Protein AF-A0A225UUL0-F1 (afdb_monomer_lite)

Structure (mmCIF, N/CA/C/O backbone):
data_AF-A0A225UUL0-F1
#
_entry.id   AF-A0A225UUL0-F1
#
loop_
_atom_site.group_PDB
_atom_site.id
_atom_site.type_symbol
_atom_site.label_atom_id
_atom_site.label_alt_id
_atom_site.label_comp_id
_atom_site.label_asym_id
_atom_site.label_entity_id
_atom_site.label_seq_id
_atom_site.pdbx_PDB_ins_code
_atom_site.Cartn_x
_atom_site.Cartn_y
_atom_site.Cartn_z
_atom_site.occupancy
_atom_site.B_iso_or_equiv
_atom_site.auth_seq_id
_atom_site.auth_comp_id
_atom_site.auth_asym_id
_atom_site.auth_atom_id
_atom_site.pdbx_PDB_model_num
ATOM 1 N N . MET A 1 1 ? 19.068 43.838 13.545 1.00 42.62 1 MET A N 1
ATOM 2 C CA . MET A 1 1 ? 17.840 43.595 12.755 1.00 42.62 1 MET A CA 1
ATOM 3 C C . MET A 1 1 ? 18.007 42.243 12.092 1.00 42.62 1 MET A C 1
ATOM 5 O O . MET A 1 1 ? 19.010 42.091 11.420 1.00 42.62 1 MET A O 1
ATOM 9 N N . VAL A 1 2 ? 17.174 41.220 12.231 1.00 49.94 2 VAL A N 1
ATOM 10 C CA . VAL A 1 2 ? 15.847 40.975 12.832 1.00 49.94 2 VAL A CA 1
ATOM 11 C C . VAL A 1 2 ? 15.803 39.438 12.971 1.00 49.94 2 VAL A C 1
ATOM 13 O O . VAL A 1 2 ? 16.274 38.755 12.071 1.00 49.94 2 VAL A O 1
ATOM 16 N N . MET A 1 3 ? 15.639 38.912 14.183 1.00 44.25 3 MET A N 1
ATOM 17 C CA . MET A 1 3 ? 14.404 38.323 14.733 1.00 44.25 3 MET A CA 1
ATOM 18 C C . MET A 1 3 ? 13.984 36.971 14.128 1.00 44.25 3 MET A C 1
ATOM 20 O O . MET A 1 3 ? 14.036 36.756 12.925 1.00 44.25 3 MET A O 1
ATOM 24 N N . ALA A 1 4 ? 13.612 36.086 15.052 1.00 52.09 4 ALA A N 1
ATOM 25 C CA . ALA A 1 4 ? 13.310 34.668 14.942 1.00 52.09 4 ALA A CA 1
ATOM 26 C C . ALA A 1 4 ? 12.119 34.304 14.039 1.00 52.09 4 ALA A C 1
ATOM 28 O O . ALA A 1 4 ? 11.244 35.128 13.783 1.00 52.09 4 ALA A O 1
ATOM 29 N N . ALA A 1 5 ? 12.061 33.018 13.689 1.00 57.00 5 ALA A N 1
ATOM 30 C CA . ALA A 1 5 ? 10.817 32.257 13.664 1.00 57.00 5 ALA A CA 1
ATOM 31 C C . ALA A 1 5 ? 11.125 30.826 14.142 1.00 57.00 5 ALA A C 1
ATOM 33 O O . ALA A 1 5 ? 11.680 30.015 13.400 1.00 57.00 5 ALA A O 1
ATOM 34 N N . ASP A 1 6 ? 10.830 30.579 15.415 1.00 51.03 6 ASP A N 1
ATOM 35 C CA . ASP A 1 6 ? 10.475 29.263 15.934 1.00 51.03 6 ASP A CA 1
ATOM 36 C C . ASP A 1 6 ? 9.064 28.930 15.427 1.00 51.03 6 ASP A C 1
ATOM 38 O O . ASP A 1 6 ? 8.209 29.810 15.454 1.00 51.03 6 ASP A O 1
ATOM 42 N N . ASP A 1 7 ? 8.814 27.694 14.988 1.00 60.47 7 ASP A N 1
ATOM 43 C CA . ASP A 1 7 ? 7.473 27.103 15.059 1.00 60.47 7 ASP A CA 1
ATOM 44 C C . ASP A 1 7 ? 7.564 25.571 15.130 1.00 60.47 7 ASP A C 1
ATOM 46 O O . ASP A 1 7 ? 8.133 24.875 14.282 1.00 60.47 7 ASP A O 1
ATOM 50 N N . ASP A 1 8 ? 7.014 25.091 16.234 1.00 60.22 8 ASP A N 1
ATOM 51 C CA . ASP A 1 8 ? 7.017 23.752 16.786 1.00 60.22 8 ASP A CA 1
ATOM 52 C C . ASP A 1 8 ? 6.137 22.771 16.002 1.00 60.22 8 ASP A C 1
ATOM 54 O O . ASP A 1 8 ? 5.000 23.100 15.685 1.00 60.22 8 ASP A O 1
ATOM 58 N N . ASN A 1 9 ? 6.594 21.525 15.800 1.00 60.12 9 ASN A N 1
ATOM 59 C CA . ASN A 1 9 ? 5.781 20.319 16.052 1.00 60.12 9 ASN A CA 1
ATOM 60 C C . ASN A 1 9 ? 6.609 19.037 15.855 1.00 60.12 9 ASN A C 1
ATOM 62 O O . ASN A 1 9 ? 6.538 18.371 14.823 1.00 60.12 9 ASN A O 1
ATOM 66 N N . ASN A 1 10 ? 7.381 18.649 16.867 1.00 55.69 10 ASN A N 1
ATOM 67 C CA . ASN A 1 10 ? 7.704 17.235 17.021 1.00 55.69 10 ASN A CA 1
ATOM 68 C C . ASN A 1 10 ? 7.714 16.852 18.497 1.00 55.69 10 ASN A C 1
ATOM 70 O O . ASN A 1 10 ? 8.721 16.411 19.051 1.00 55.69 10 ASN A O 1
ATOM 74 N N . THR A 1 11 ? 6.557 17.019 19.137 1.00 60.25 11 THR A N 1
ATOM 75 C CA . THR A 1 11 ? 6.247 16.394 20.423 1.00 60.25 11 THR A CA 1
ATOM 76 C C . THR A 1 11 ? 6.075 14.887 20.208 1.00 60.25 11 THR A C 1
ATOM 78 O O . THR A 1 11 ? 4.974 14.346 20.293 1.00 60.25 11 THR A O 1
ATOM 81 N N . TYR A 1 12 ? 7.168 14.172 19.929 1.00 47.47 12 TYR A N 1
ATOM 82 C CA . TYR A 1 12 ? 7.201 12.751 20.252 1.00 47.47 12 TYR A CA 1
ATOM 83 C C . TYR A 1 12 ? 7.380 12.641 21.757 1.00 47.47 12 TYR A C 1
ATOM 85 O O . TYR A 1 12 ? 8.448 12.893 22.311 1.00 47.47 12 TYR A O 1
ATOM 93 N N . ASN A 1 13 ? 6.272 12.286 22.398 1.00 61.47 13 ASN A N 1
ATOM 94 C CA . ASN A 1 13 ? 6.216 11.733 23.737 1.00 61.47 13 ASN A CA 1
ATOM 95 C C . ASN A 1 13 ? 7.345 10.712 23.948 1.00 61.47 13 ASN A C 1
ATOM 97 O O . ASN A 1 13 ? 7.241 9.571 23.501 1.00 61.47 13 ASN A O 1
ATOM 101 N N . VAL A 1 14 ? 8.384 11.102 24.684 1.00 53.28 14 VAL A N 1
ATOM 102 C CA . VAL A 1 14 ? 9.247 10.162 25.405 1.00 53.28 14 VAL A CA 1
ATOM 103 C C . VAL A 1 14 ? 9.014 10.416 26.882 1.00 53.28 14 VAL A C 1
ATOM 105 O O . VAL A 1 14 ? 9.760 11.105 27.574 1.00 53.28 14 VAL A O 1
ATOM 108 N N . GLY A 1 15 ? 7.883 9.898 27.345 1.00 48.47 15 GLY A N 1
ATOM 109 C CA . G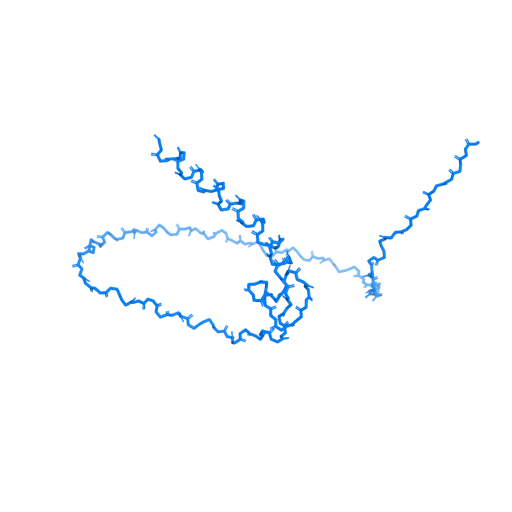LY A 1 15 ? 7.668 9.700 28.758 1.00 48.47 15 GLY A CA 1
ATOM 110 C C . GLY A 1 15 ? 8.539 8.543 29.236 1.00 48.47 15 GLY A C 1
ATOM 111 O O . GLY A 1 15 ? 8.269 7.397 28.897 1.00 48.47 15 GLY A O 1
ATOM 112 N N . ASN A 1 16 ? 9.469 8.896 30.122 1.00 52.72 16 ASN A N 1
ATOM 113 C CA . ASN A 1 16 ? 9.597 8.291 31.448 1.00 52.72 16 ASN A CA 1
ATOM 114 C C . ASN A 1 16 ? 10.550 7.095 31.605 1.00 52.72 16 ASN A C 1
ATOM 116 O O . ASN A 1 16 ? 10.100 5.961 31.636 1.00 52.72 16 ASN A O 1
ATOM 120 N N . GLU A 1 17 ? 11.827 7.377 31.882 1.00 54.31 17 GLU A N 1
ATOM 121 C CA . GLU A 1 17 ? 12.694 6.489 32.673 1.00 54.31 17 GLU A CA 1
ATOM 122 C C . GLU A 1 17 ? 13.548 7.361 33.612 1.00 54.31 17 GLU A C 1
ATOM 124 O O . GLU A 1 17 ? 14.653 7.803 33.295 1.00 54.31 17 GLU A O 1
ATOM 129 N N . LYS A 1 18 ? 12.979 7.685 34.780 1.00 54.31 18 LYS A N 1
ATOM 130 C CA . LYS A 1 18 ? 13.803 7.852 35.979 1.00 54.31 18 LYS A CA 1
ATOM 131 C C . LYS A 1 18 ? 14.347 6.463 36.279 1.00 54.31 18 LYS A C 1
ATOM 133 O O . LYS A 1 18 ? 13.540 5.551 36.353 1.00 54.31 18 LYS A O 1
ATOM 138 N N . ASP A 1 19 ? 15.665 6.330 36.342 1.00 47.66 19 ASP A N 1
ATOM 139 C CA . ASP A 1 19 ? 16.403 5.729 37.456 1.00 47.66 19 ASP A CA 1
ATOM 140 C C . ASP A 1 19 ? 17.901 5.890 37.154 1.00 47.66 19 ASP A C 1
ATOM 142 O O . ASP A 1 19 ? 18.428 5.477 36.122 1.00 47.66 19 ASP A O 1
ATOM 146 N N . ARG A 1 20 ? 18.555 6.653 38.025 1.00 54.62 20 ARG A N 1
ATOM 147 C CA . ARG A 1 20 ? 19.993 6.921 38.063 1.00 54.62 20 ARG A CA 1
ATOM 148 C C . ARG A 1 20 ? 20.576 5.965 39.106 1.00 54.62 20 ARG A C 1
ATOM 150 O O . ARG A 1 20 ? 19.856 5.637 40.041 1.00 54.62 20 ARG A O 1
ATOM 157 N N . GLU A 1 21 ? 21.876 5.690 38.986 1.00 52.66 21 GLU A N 1
ATOM 158 C CA . GLU A 1 21 ? 22.672 4.711 39.761 1.00 52.66 21 GLU A CA 1
ATOM 159 C C . GLU A 1 21 ? 22.637 3.340 39.066 1.00 52.66 21 GLU A C 1
ATOM 161 O O . GLU A 1 21 ? 21.598 2.908 38.595 1.00 52.66 21 GLU A O 1
ATOM 166 N N . ASP A 1 22 ? 23.736 2.650 38.778 1.00 45.62 22 ASP A N 1
ATOM 167 C CA . ASP A 1 22 ? 25.123 2.715 39.225 1.00 45.62 22 ASP A CA 1
ATOM 168 C C . ASP A 1 22 ? 25.971 1.892 38.228 1.00 45.62 22 ASP A C 1
ATOM 170 O O . ASP A 1 22 ? 25.463 1.105 37.427 1.00 45.62 22 ASP A O 1
ATOM 174 N N . GLY A 1 23 ? 27.274 2.170 38.163 1.00 56.22 23 GLY A N 1
ATOM 175 C CA . GLY A 1 23 ? 28.165 1.607 37.150 1.00 56.22 23 GLY A CA 1
ATOM 176 C C . GLY A 1 23 ? 28.462 0.123 37.360 1.00 56.22 23 GLY A C 1
ATOM 177 O O . GLY A 1 23 ? 29.383 -0.214 38.095 1.00 56.22 23 GLY A O 1
ATOM 178 N N . GLU A 1 24 ? 27.769 -0.737 36.617 1.00 53.56 24 GLU A N 1
ATOM 179 C CA . GLU A 1 24 ? 28.116 -2.151 36.444 1.00 53.56 24 GLU A CA 1
ATOM 180 C C . GLU A 1 24 ? 29.000 -2.318 35.185 1.00 53.56 24 GLU A C 1
ATOM 182 O O . GLU A 1 24 ? 28.584 -1.942 34.077 1.00 53.56 24 GLU A O 1
ATOM 187 N N . PRO A 1 25 ? 30.230 -2.865 35.277 1.00 58.47 25 PRO A N 1
ATOM 188 C CA . PRO A 1 25 ? 31.055 -3.106 34.102 1.00 58.47 25 PRO A CA 1
ATOM 189 C C . PRO A 1 25 ? 30.400 -4.178 33.225 1.00 58.47 25 PRO A C 1
ATOM 191 O O . PRO A 1 25 ? 30.408 -5.370 33.530 1.00 58.47 25 PRO A O 1
ATOM 194 N N . ARG A 1 26 ? 29.840 -3.740 32.093 1.00 60.09 26 ARG A N 1
ATOM 195 C CA . ARG A 1 26 ? 29.225 -4.597 31.076 1.00 60.09 26 ARG A CA 1
ATOM 196 C C . ARG A 1 26 ? 30.196 -5.701 30.648 1.00 60.09 26 ARG A C 1
ATOM 198 O O . ARG A 1 26 ? 31.142 -5.451 29.900 1.00 60.09 26 ARG A O 1
ATOM 205 N N . ALA A 1 27 ? 29.931 -6.930 31.087 1.00 66.81 27 ALA A N 1
ATOM 206 C CA . ALA A 1 27 ? 30.663 -8.108 30.643 1.00 66.81 27 ALA A CA 1
ATOM 207 C C . ALA A 1 27 ? 30.611 -8.224 29.102 1.00 66.81 27 ALA A C 1
ATOM 209 O O . ALA A 1 27 ? 29.565 -7.954 28.494 1.00 66.81 27 ALA A O 1
ATOM 210 N N . PRO A 1 28 ? 31.717 -8.604 28.433 1.00 68.25 28 PRO A N 1
ATOM 211 C CA . PRO A 1 28 ? 31.728 -8.728 26.982 1.00 68.25 28 PRO A CA 1
ATOM 212 C C . PRO A 1 28 ? 30.762 -9.836 26.523 1.00 68.25 28 PRO A C 1
ATOM 214 O O . PRO A 1 28 ? 30.654 -10.876 27.177 1.00 68.25 28 PRO A O 1
ATOM 217 N N . PRO A 1 29 ? 30.061 -9.652 25.387 1.00 68.75 29 PRO A N 1
ATOM 218 C CA . PRO A 1 29 ? 29.137 -10.654 24.870 1.00 68.75 29 PRO A CA 1
ATOM 219 C C . PRO A 1 29 ? 29.880 -11.950 24.495 1.00 68.75 29 PRO A C 1
ATOM 221 O O . PRO A 1 29 ? 31.017 -11.887 24.012 1.00 68.75 29 PRO A O 1
ATOM 224 N N . PRO A 1 30 ? 29.250 -13.131 24.648 1.00 70.50 30 PRO A N 1
ATOM 225 C CA . PRO A 1 30 ? 29.882 -14.397 24.302 1.00 70.50 30 PRO A CA 1
ATOM 226 C C . PRO A 1 30 ? 30.220 -14.431 22.808 1.00 70.50 30 PRO A C 1
ATOM 228 O O . PRO A 1 30 ? 29.370 -14.198 21.942 1.00 70.50 30 PRO A O 1
ATOM 231 N N . THR A 1 31 ? 31.478 -14.739 22.492 1.00 70.00 31 THR A N 1
ATOM 232 C CA . THR A 1 31 ? 31.944 -14.845 21.110 1.00 70.00 31 THR A CA 1
ATOM 233 C C . THR A 1 31 ? 31.254 -16.028 20.425 1.00 70.00 31 THR A C 1
ATOM 235 O O . THR A 1 31 ? 31.380 -17.188 20.825 1.00 70.00 31 THR A O 1
ATOM 238 N N . LYS A 1 32 ? 30.482 -15.747 19.367 1.00 71.31 32 LYS A N 1
ATOM 239 C CA . LYS A 1 32 ? 29.866 -16.785 18.530 1.00 71.31 32 LYS A CA 1
ATOM 240 C C . LYS A 1 32 ? 30.980 -17.577 17.843 1.00 71.31 32 LYS A C 1
ATOM 242 O O . LYS A 1 32 ? 31.591 -17.101 16.888 1.00 71.31 32 LYS A O 1
ATOM 247 N N . LYS A 1 33 ? 31.249 -18.795 18.321 1.00 70.38 33 LYS A N 1
ATOM 248 C CA . LYS A 1 33 ? 32.186 -19.722 17.671 1.00 70.38 33 LYS A CA 1
ATOM 249 C C . LYS A 1 33 ? 31.693 -20.030 16.257 1.00 70.38 33 LYS A C 1
ATOM 251 O O . LYS A 1 33 ? 30.542 -20.417 16.049 1.00 70.38 33 LYS A O 1
ATOM 256 N N . ARG A 1 34 ? 32.586 -19.858 15.284 1.00 68.62 34 ARG A N 1
ATOM 257 C CA . ARG A 1 34 ? 32.337 -20.113 13.863 1.00 68.62 34 ARG A CA 1
ATOM 258 C C . ARG A 1 34 ? 32.045 -21.604 13.676 1.00 68.62 34 ARG A C 1
ATOM 260 O O . ARG A 1 34 ? 32.931 -22.437 13.843 1.00 68.62 34 ARG A O 1
ATOM 267 N N . ARG A 1 35 ? 30.800 -21.954 13.346 1.00 69.62 35 ARG A N 1
ATOM 268 C CA . ARG A 1 35 ? 30.455 -23.321 12.940 1.00 69.62 35 ARG A CA 1
ATOM 269 C C . ARG A 1 35 ? 31.084 -23.584 11.573 1.00 69.62 35 ARG A C 1
ATOM 271 O O . ARG A 1 35 ? 30.735 -22.921 10.600 1.00 69.62 35 ARG A O 1
ATOM 278 N N . VAL A 1 36 ? 32.024 -24.525 11.507 1.00 68.69 36 VAL A N 1
ATOM 279 C CA . VAL A 1 36 ? 32.585 -24.996 10.236 1.00 68.69 36 VAL A CA 1
ATOM 280 C C . VAL A 1 36 ? 31.474 -25.727 9.486 1.00 68.69 36 VAL A C 1
ATOM 282 O O . VAL A 1 36 ? 30.869 -26.660 10.015 1.00 68.69 36 VAL A O 1
ATOM 285 N N . ALA A 1 37 ? 31.168 -25.272 8.273 1.00 66.81 37 ALA A N 1
ATOM 286 C CA . ALA A 1 37 ? 30.187 -25.915 7.417 1.00 66.81 37 ALA A CA 1
ATOM 287 C C . ALA A 1 37 ? 30.695 -27.315 7.047 1.00 66.81 37 ALA A C 1
ATOM 289 O O . ALA A 1 37 ? 31.625 -27.459 6.253 1.00 66.81 37 ALA A O 1
ATOM 290 N N . ALA A 1 38 ? 30.088 -28.353 7.621 1.00 70.00 38 ALA A N 1
ATOM 291 C CA . ALA A 1 38 ? 30.278 -29.703 7.119 1.00 70.00 38 ALA A CA 1
ATOM 292 C C . ALA A 1 38 ? 29.811 -29.726 5.657 1.00 70.00 38 ALA A C 1
ATOM 294 O O . ALA A 1 38 ? 28.676 -29.347 5.351 1.00 70.00 38 ALA A O 1
ATOM 295 N N . ARG A 1 39 ? 30.706 -30.136 4.752 1.00 69.69 39 ARG A N 1
ATOM 296 C CA . ARG A 1 39 ? 30.409 -30.336 3.332 1.00 69.69 39 ARG A CA 1
ATOM 297 C C . ARG A 1 39 ? 29.311 -31.389 3.212 1.00 69.69 39 ARG A C 1
ATOM 299 O O . ARG A 1 39 ? 29.578 -32.585 3.253 1.00 69.69 39 ARG A O 1
ATOM 306 N N . ARG A 1 40 ? 28.066 -30.940 3.079 1.00 69.44 40 ARG A N 1
ATOM 307 C CA . ARG A 1 40 ? 26.943 -31.808 2.733 1.00 69.44 40 ARG A CA 1
ATOM 308 C C . ARG A 1 40 ? 27.129 -32.244 1.286 1.00 69.44 40 ARG A C 1
ATOM 310 O O . ARG A 1 40 ? 26.958 -31.442 0.369 1.00 69.44 40 ARG A O 1
ATOM 317 N N . THR A 1 41 ? 27.512 -33.498 1.086 1.00 67.69 41 THR A N 1
ATOM 318 C CA . THR A 1 41 ? 27.501 -34.130 -0.231 1.00 67.69 41 THR A CA 1
ATOM 319 C C . THR A 1 41 ? 26.050 -34.194 -0.705 1.00 67.69 41 THR A C 1
ATOM 321 O O . THR A 1 41 ? 25.176 -34.743 -0.036 1.00 67.69 41 THR A O 1
ATOM 324 N N . ARG A 1 42 ? 25.751 -33.553 -1.838 1.00 64.44 42 ARG A N 1
ATOM 325 C CA . ARG A 1 42 ? 24.431 -33.648 -2.465 1.00 64.44 42 ARG A CA 1
ATOM 326 C C . ARG A 1 42 ? 24.351 -35.014 -3.139 1.00 64.44 42 ARG A C 1
ATOM 328 O O . ARG A 1 42 ? 24.963 -35.210 -4.183 1.00 64.44 42 ARG A O 1
ATOM 335 N N . ALA A 1 43 ? 23.642 -35.961 -2.532 1.00 64.44 43 ALA A N 1
ATOM 336 C CA . ALA A 1 43 ? 23.298 -37.206 -3.204 1.00 64.44 43 ALA A CA 1
ATOM 337 C C . ALA A 1 43 ? 22.380 -36.881 -4.394 1.00 64.44 43 ALA A C 1
ATOM 339 O O . ALA A 1 43 ? 21.312 -36.294 -4.220 1.00 64.44 43 ALA A O 1
ATOM 340 N N . ALA A 1 44 ? 22.823 -37.217 -5.605 1.00 63.81 44 ALA A N 1
ATOM 341 C CA . ALA A 1 44 ? 22.057 -37.043 -6.831 1.00 63.81 44 ALA A CA 1
ATOM 342 C C . ALA A 1 44 ? 21.024 -38.169 -6.953 1.00 63.81 44 ALA A C 1
ATOM 344 O O . ALA A 1 44 ? 21.252 -39.169 -7.631 1.00 63.81 44 ALA A O 1
ATOM 345 N N . THR A 1 45 ? 19.881 -38.027 -6.284 1.00 63.44 45 THR A N 1
ATOM 346 C CA . THR A 1 45 ? 18.726 -38.873 -6.583 1.00 63.44 45 THR A CA 1
ATOM 347 C C . THR A 1 45 ? 17.990 -38.289 -7.786 1.00 63.44 45 THR A C 1
ATOM 349 O O . THR A 1 45 ? 17.381 -37.220 -7.740 1.00 63.44 45 THR A O 1
ATOM 352 N N . ARG A 1 46 ? 18.099 -38.992 -8.914 1.00 66.69 46 ARG A N 1
ATOM 353 C CA . ARG A 1 46 ? 17.378 -38.706 -10.154 1.00 66.69 46 ARG A CA 1
ATOM 354 C C . ARG A 1 46 ? 15.917 -39.110 -9.942 1.00 66.69 46 ARG A C 1
ATOM 356 O O . ARG A 1 46 ? 15.581 -40.282 -10.071 1.00 66.69 46 ARG A O 1
ATOM 363 N N . GLN A 1 47 ? 15.065 -38.168 -9.544 1.00 63.59 47 GLN A N 1
ATOM 364 C CA . GLN A 1 47 ? 13.638 -38.445 -9.376 1.00 63.59 47 GLN A CA 1
ATOM 365 C C . GLN A 1 47 ? 12.986 -38.599 -10.753 1.00 63.59 47 GLN A C 1
ATOM 367 O O . GLN A 1 47 ? 12.980 -37.674 -11.566 1.00 63.59 47 GLN A O 1
ATOM 372 N N . VAL A 1 48 ? 12.491 -39.805 -11.024 1.00 57.44 48 VAL A N 1
ATOM 373 C CA . VAL A 1 48 ? 11.675 -40.124 -12.195 1.00 57.44 48 VAL A CA 1
ATOM 374 C C . VAL A 1 48 ? 10.236 -39.648 -11.975 1.00 57.44 48 VAL A C 1
ATOM 376 O O . VAL A 1 48 ? 9.707 -39.678 -10.870 1.00 57.44 48 VAL A O 1
ATOM 379 N N . LYS A 1 49 ? 9.648 -39.157 -13.063 1.00 63.94 49 LYS A N 1
ATOM 380 C CA . LYS A 1 49 ? 8.301 -38.601 -13.231 1.00 63.94 49 LYS A CA 1
ATOM 381 C C . LYS A 1 49 ? 7.196 -39.521 -12.675 1.00 63.94 49 LYS A C 1
ATOM 383 O O . LYS A 1 49 ? 7.187 -40.703 -13.001 1.00 63.94 49 LYS A O 1
ATOM 388 N N . GLY A 1 50 ? 6.206 -38.965 -11.971 1.00 54.28 50 GLY A N 1
ATOM 389 C CA . GLY A 1 50 ? 4.968 -39.680 -11.641 1.00 54.28 50 GLY A CA 1
ATOM 390 C C . GLY A 1 50 ? 3.920 -38.789 -10.972 1.00 54.28 50 GLY A C 1
ATOM 391 O O . GLY A 1 50 ? 4.073 -38.466 -9.807 1.00 54.28 50 GLY A O 1
ATOM 392 N N . LEU A 1 51 ? 2.952 -38.353 -11.784 1.00 60.56 51 LEU A N 1
ATOM 393 C CA . LEU A 1 51 ? 1.541 -37.994 -11.542 1.00 60.56 51 LEU A CA 1
ATOM 394 C C . LEU A 1 51 ? 1.087 -37.530 -10.134 1.00 60.56 51 LEU A C 1
ATOM 396 O O .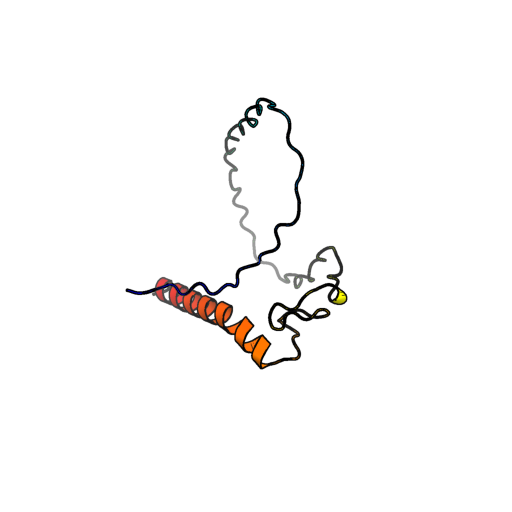 LEU A 1 51 ? 1.329 -38.182 -9.128 1.00 60.56 51 LEU A O 1
ATOM 400 N N . GLU A 1 52 ? 0.304 -36.443 -10.143 1.00 53.41 52 GLU A N 1
ATOM 401 C CA . GLU A 1 52 ? -0.483 -35.884 -9.031 1.00 53.41 52 GLU A CA 1
ATOM 402 C C . GLU A 1 52 ? 0.321 -35.279 -7.858 1.00 53.41 52 GLU A C 1
ATOM 404 O O . GLU A 1 52 ? 0.447 -35.852 -6.777 1.00 53.41 52 GLU A O 1
ATOM 409 N N . ALA A 1 53 ? 0.805 -34.042 -8.022 1.00 50.78 53 ALA A N 1
ATOM 410 C CA . ALA A 1 53 ? 1.091 -33.214 -6.852 1.00 50.78 53 ALA A CA 1
ATOM 411 C C . ALA A 1 53 ? -0.232 -33.003 -6.089 1.00 50.78 53 ALA A C 1
ATOM 413 O O . ALA A 1 53 ? -1.173 -32.477 -6.696 1.00 50.78 53 ALA A O 1
ATOM 414 N N . PRO A 1 54 ? -0.353 -33.360 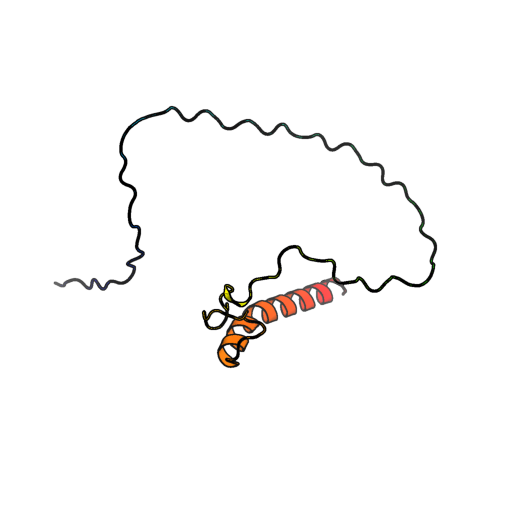-4.794 1.00 57.03 54 PRO A N 1
ATOM 415 C CA . PRO A 1 54 ? -1.479 -32.873 -4.018 1.00 57.03 54 PRO A CA 1
ATOM 416 C C . PRO A 1 54 ? -1.395 -31.349 -4.067 1.00 57.03 54 PRO A C 1
ATOM 418 O O . PRO A 1 54 ? -0.357 -30.772 -3.725 1.00 57.03 54 PRO A O 1
ATOM 421 N N . LYS A 1 55 ? -2.464 -30.699 -4.555 1.00 53.03 55 LYS A N 1
ATOM 422 C CA . LYS A 1 55 ? -2.657 -29.256 -4.385 1.00 53.03 55 LYS A CA 1
ATOM 423 C C . LYS A 1 55 ? -2.294 -28.974 -2.942 1.00 53.03 55 LYS A C 1
ATOM 425 O O . LYS A 1 55 ? -2.866 -29.588 -2.048 1.00 53.03 55 LYS A O 1
ATOM 430 N N . SER A 1 56 ? -1.279 -28.147 -2.740 1.00 51.88 56 SER A N 1
ATOM 431 C CA . SER A 1 56 ? -0.833 -27.755 -1.418 1.00 51.88 56 SER A CA 1
ATOM 432 C C . SER A 1 56 ? -2.038 -27.189 -0.676 1.00 51.88 56 SER A C 1
ATOM 434 O O . SER A 1 56 ? -2.425 -26.041 -0.903 1.00 51.88 56 SER A O 1
ATOM 436 N N . GLU A 1 57 ? -2.645 -28.022 0.163 1.00 57.88 57 GLU A N 1
ATOM 437 C CA . GLU A 1 57 ? -3.522 -27.615 1.246 1.00 57.88 57 GLU A CA 1
ATOM 438 C C . GLU A 1 57 ? -2.829 -26.429 1.929 1.00 57.88 57 GLU A C 1
ATOM 440 O O . GLU A 1 57 ? -1.617 -26.513 2.185 1.00 57.88 57 GLU A O 1
ATOM 445 N N . PRO A 1 58 ? -3.515 -25.295 2.154 1.00 56.50 58 PRO A N 1
ATOM 446 C CA . PRO A 1 58 ? -2.902 -24.128 2.762 1.00 56.50 58 PRO A CA 1
ATOM 447 C C . PRO A 1 58 ? -2.523 -24.509 4.191 1.00 56.50 58 PRO A C 1
ATOM 449 O O . PRO A 1 58 ? -3.339 -24.451 5.107 1.00 56.50 58 PRO A O 1
ATOM 452 N N . GLY A 1 59 ? -1.274 -24.950 4.345 1.00 47.84 59 GLY A N 1
ATOM 453 C CA . GLY A 1 59 ? -0.704 -25.418 5.593 1.00 47.84 59 GLY A CA 1
ATOM 454 C C . GLY A 1 59 ? -1.028 -24.431 6.699 1.00 47.84 59 GLY A C 1
ATOM 455 O O . GLY A 1 59 ? -0.699 -23.244 6.601 1.00 47.84 59 GLY A O 1
ATOM 456 N N . ALA A 1 60 ? -1.724 -24.952 7.706 1.00 54.34 60 ALA A N 1
ATOM 457 C CA . ALA A 1 60 ? -2.164 -24.265 8.899 1.00 54.34 60 ALA A CA 1
ATOM 458 C C . ALA A 1 60 ? -1.044 -23.374 9.451 1.00 54.34 60 ALA A C 1
ATOM 460 O O . ALA A 1 60 ? -0.082 -23.837 10.065 1.00 54.34 60 ALA A O 1
ATOM 461 N N . LYS A 1 61 ? -1.181 -22.066 9.220 1.00 53.25 61 LYS A N 1
ATOM 462 C CA . LYS A 1 61 ? -0.408 -21.057 9.934 1.00 53.25 61 LYS A CA 1
ATOM 463 C C . LYS A 1 61 ? -1.099 -20.919 11.278 1.00 53.25 61 LYS A C 1
ATOM 465 O O . LYS A 1 61 ? -2.198 -20.385 11.372 1.00 53.25 61 LYS A O 1
ATOM 470 N N . THR A 1 62 ? -0.471 -21.511 12.278 1.00 56.59 62 THR A N 1
ATOM 471 C CA . THR A 1 62 ? -0.750 -21.349 13.700 1.00 56.59 62 THR A CA 1
ATOM 472 C C . THR A 1 62 ? -1.094 -19.896 14.034 1.00 56.59 62 THR A C 1
ATOM 474 O O . THR A 1 62 ? -0.346 -19.001 13.650 1.00 56.59 62 THR A O 1
ATOM 477 N N . THR A 1 63 ? -2.175 -19.729 14.798 1.00 53.59 63 THR A N 1
ATOM 478 C CA . THR A 1 63 ? -2.881 -18.496 15.191 1.00 53.59 63 THR A CA 1
ATOM 479 C C . THR A 1 63 ? -3.887 -17.990 14.153 1.00 53.59 63 THR A C 1
ATOM 481 O O . THR A 1 63 ? -3.550 -17.446 13.102 1.00 53.59 63 THR A O 1
ATOM 484 N N . ALA A 1 64 ? -5.174 -18.171 14.473 1.00 63.06 64 ALA A N 1
ATOM 485 C CA . ALA A 1 64 ? -6.250 -17.392 13.883 1.00 63.06 64 ALA A CA 1
ATOM 486 C C . ALA A 1 64 ? -5.836 -15.922 13.985 1.00 63.06 64 ALA A C 1
ATOM 488 O O . ALA A 1 64 ? -5.694 -15.386 15.083 1.00 63.06 64 ALA A O 1
ATOM 489 N N . ARG A 1 65 ? -5.505 -15.304 12.850 1.00 64.94 65 ARG A N 1
ATOM 490 C CA . ARG A 1 65 ? -5.119 -13.897 12.835 1.00 64.94 65 ARG A CA 1
ATOM 491 C C . ARG A 1 65 ? -6.330 -13.130 13.341 1.00 64.94 65 ARG A C 1
ATOM 493 O O . ARG A 1 65 ? -7.356 -13.131 12.671 1.00 64.94 65 ARG A O 1
ATOM 500 N N . ASN A 1 66 ? -6.223 -12.555 14.535 1.00 74.25 66 ASN A N 1
ATOM 501 C CA . ASN A 1 66 ? -7.248 -11.692 15.108 1.00 74.25 66 ASN A CA 1
ATOM 502 C C . ASN A 1 66 ? -7.381 -10.457 14.204 1.00 74.25 66 ASN A C 1
ATOM 504 O O . ASN A 1 66 ? -6.709 -9.447 14.419 1.00 74.25 66 ASN A O 1
ATOM 508 N N . TYR A 1 67 ? -8.202 -10.554 13.155 1.00 74.19 67 TYR A N 1
ATOM 509 C CA . TYR A 1 67 ? -8.494 -9.443 12.248 1.00 74.19 67 TYR A CA 1
ATOM 510 C C . TYR A 1 67 ? -9.114 -8.270 13.018 1.00 74.19 67 TYR A C 1
ATOM 512 O O . TYR A 1 67 ? -8.779 -7.127 12.726 1.00 74.19 67 TYR A O 1
ATOM 520 N N . ASP A 1 68 ? -9.854 -8.557 14.094 1.00 75.12 68 ASP A N 1
ATOM 521 C CA . ASP A 1 68 ? -10.421 -7.571 15.026 1.00 75.12 68 ASP A CA 1
ATOM 522 C C . ASP A 1 68 ? -9.367 -6.690 15.714 1.00 75.12 68 ASP A C 1
ATOM 524 O O . ASP A 1 68 ? -9.611 -5.520 15.987 1.00 75.12 68 ASP A O 1
ATOM 528 N N . GLN A 1 69 ? -8.169 -7.226 15.967 1.00 81.25 69 GLN A N 1
ATOM 529 C CA . GLN A 1 69 ? -7.051 -6.491 16.582 1.00 81.25 69 GLN A CA 1
ATOM 530 C C . GLN A 1 69 ? -6.051 -5.977 15.541 1.00 81.25 69 GLN A C 1
ATOM 532 O O . GLN A 1 69 ? -5.057 -5.331 15.879 1.00 81.25 69 GLN A O 1
ATOM 537 N N . THR A 1 70 ? -6.282 -6.282 14.264 1.00 88.94 70 THR A N 1
ATOM 538 C CA . THR A 1 70 ? -5.377 -5.897 13.188 1.00 88.94 70 THR A CA 1
ATOM 539 C C . THR A 1 70 ? -5.732 -4.504 12.693 1.00 88.94 70 THR A C 1
ATOM 541 O O . THR A 1 70 ? -6.876 -4.241 12.328 1.00 88.94 70 THR A O 1
ATOM 544 N N . LYS A 1 71 ? -4.730 -3.621 12.665 1.00 92.56 71 LYS A N 1
ATOM 545 C CA . LYS A 1 71 ? -4.838 -2.281 12.085 1.00 92.56 71 LYS A CA 1
ATOM 546 C C . LYS A 1 71 ? -4.594 -2.335 10.578 1.00 92.56 71 LYS A C 1
ATOM 548 O O . LYS A 1 71 ? -3.664 -2.988 10.103 1.00 92.56 71 LYS A O 1
ATOM 553 N N . CYS A 1 72 ? -5.405 -1.607 9.835 1.00 93.62 72 CYS A N 1
ATOM 554 C CA . CYS A 1 72 ? -5.317 -1.449 8.402 1.00 93.62 72 CYS A CA 1
ATOM 555 C C . CYS A 1 72 ? -4.169 -0.507 8.039 1.00 93.62 72 CYS A C 1
ATOM 557 O O . CYS A 1 72 ? -4.149 0.646 8.449 1.00 93.62 72 CYS A O 1
ATOM 559 N N . TYR A 1 73 ? -3.241 -0.956 7.196 1.00 93.00 73 TYR A N 1
ATOM 560 C CA . TYR A 1 73 ? -2.120 -0.127 6.728 1.00 93.00 73 TYR A CA 1
ATOM 561 C C . TYR A 1 73 ? -2.512 0.947 5.697 1.00 93.00 73 TYR A C 1
ATOM 563 O O . TYR A 1 73 ? -1.661 1.722 5.268 1.00 93.00 73 TYR A O 1
ATOM 571 N N . ALA A 1 74 ? -3.771 0.958 5.250 1.00 94.19 74 ALA A N 1
ATOM 572 C CA . ALA A 1 74 ? -4.281 1.922 4.280 1.00 94.19 74 ALA A CA 1
ATOM 573 C C . ALA A 1 74 ? -4.984 3.109 4.964 1.00 94.19 74 ALA A C 1
ATOM 575 O O . ALA A 1 74 ? -4.639 4.256 4.690 1.00 94.19 74 ALA A O 1
ATOM 576 N N . CYS A 1 75 ? -5.939 2.838 5.863 1.00 94.19 75 CYS A N 1
ATOM 577 C CA . CYS A 1 75 ? -6.741 3.858 6.555 1.00 94.19 75 CYS A CA 1
ATOM 578 C C . CYS A 1 75 ? -6.464 3.973 8.067 1.00 94.19 75 CYS A C 1
ATOM 580 O O . CYS A 1 75 ? -7.005 4.862 8.713 1.00 94.19 75 CYS A O 1
ATOM 582 N N . ASN A 1 76 ? -5.614 3.112 8.641 1.00 92.44 76 ASN A N 1
ATOM 583 C CA . ASN A 1 76 ? -5.282 3.036 10.075 1.00 92.44 76 ASN A CA 1
ATOM 584 C C . ASN A 1 76 ? -6.421 2.603 11.020 1.00 92.44 76 ASN A C 1
ATOM 586 O O . ASN A 1 76 ? -6.231 2.603 12.237 1.00 92.44 76 ASN A O 1
ATOM 590 N N . GLU A 1 77 ? -7.564 2.166 10.492 1.00 92.06 77 GLU A N 1
ATOM 591 C CA . GLU A 1 77 ? -8.660 1.593 11.284 1.00 92.06 77 GLU A CA 1
ATOM 592 C C . GLU A 1 77 ? -8.408 0.125 11.653 1.00 92.06 77 GLU A C 1
ATOM 594 O O . GLU A 1 77 ? -7.605 -0.557 11.025 1.00 92.06 77 GLU A O 1
ATOM 599 N N . GLN A 1 78 ? -9.091 -0.382 12.675 1.00 92.06 78 GLN A N 1
ATOM 600 C CA . GLN A 1 78 ? -8.971 -1.767 13.149 1.00 92.06 78 GLN A CA 1
ATOM 601 C C . GLN A 1 78 ? -10.130 -2.647 12.651 1.00 92.06 78 GLN A C 1
ATOM 603 O O . GLN A 1 78 ? -11.178 -2.135 12.266 1.00 92.06 78 GLN A O 1
ATOM 608 N N . GLY A 1 79 ? -9.936 -3.969 12.626 1.00 91.81 79 GLY A N 1
ATOM 609 C CA . GLY A 1 79 ? -10.939 -4.935 12.150 1.00 91.81 79 GLY A CA 1
ATOM 610 C C . GLY A 1 79 ? -10.701 -5.458 10.732 1.00 91.81 79 GLY A C 1
ATOM 611 O O . GLY A 1 79 ? -11.350 -6.410 10.305 1.00 91.81 79 GLY A O 1
ATOM 612 N N . HIS A 1 80 ? -9.754 -4.876 9.990 1.00 92.81 80 HIS A N 1
ATOM 613 C CA . HIS A 1 80 ? -9.404 -5.317 8.643 1.00 92.81 80 HIS A CA 1
ATOM 614 C C . HIS A 1 80 ? -7.937 -5.015 8.300 1.00 92.81 80 HIS A C 1
ATOM 616 O O . HIS A 1 80 ? -7.275 -4.181 8.911 1.00 92.81 80 HIS A O 1
ATOM 622 N N . ILE A 1 81 ? -7.416 -5.700 7.282 1.00 92.06 81 ILE A N 1
ATOM 623 C CA . ILE A 1 81 ? -6.103 -5.408 6.683 1.00 92.06 81 ILE A CA 1
ATOM 624 C C . ILE A 1 81 ? -6.275 -4.552 5.426 1.00 92.06 81 ILE A C 1
ATOM 626 O O . ILE A 1 81 ? -7.355 -4.536 4.844 1.00 92.06 81 ILE A O 1
ATOM 630 N N . ALA A 1 82 ? -5.204 -3.918 4.937 1.00 91.88 82 ALA A N 1
ATOM 631 C CA . ALA A 1 82 ? -5.238 -3.085 3.723 1.00 91.88 82 ALA A CA 1
ATOM 632 C C . ALA A 1 82 ? -5.870 -3.786 2.497 1.00 91.88 82 ALA A C 1
ATOM 634 O O . ALA A 1 82 ? -6.534 -3.150 1.681 1.00 91.88 82 ALA A O 1
ATOM 635 N N . ALA A 1 83 ? -5.748 -5.117 2.412 1.00 89.69 83 ALA A N 1
ATOM 636 C CA . ALA A 1 83 ? -6.367 -5.932 1.366 1.00 89.69 83 ALA A CA 1
ATOM 637 C C . ALA A 1 83 ? -7.907 -6.027 1.438 1.00 89.69 83 ALA A C 1
ATOM 639 O O . ALA A 1 83 ? -8.522 -6.410 0.448 1.00 89.69 83 ALA A O 1
ATOM 640 N N . TYR A 1 84 ? -8.528 -5.682 2.566 1.00 90.44 84 TYR A N 1
ATOM 641 C CA . TYR A 1 84 ? -9.984 -5.654 2.774 1.00 90.44 84 TYR A CA 1
ATOM 642 C C . TYR A 1 84 ? -10.465 -4.271 3.238 1.00 90.44 84 TYR A C 1
ATOM 644 O O . TYR A 1 84 ? -11.510 -4.160 3.870 1.00 90.44 84 TYR A O 1
ATOM 652 N N . CYS A 1 85 ? -9.694 -3.216 2.956 1.00 93.81 85 CYS A N 1
ATOM 653 C CA . CYS A 1 85 ? -10.087 -1.856 3.303 1.00 93.81 85 CYS A CA 1
ATOM 654 C C . CYS A 1 85 ? -11.353 -1.439 2.529 1.00 93.81 85 CYS A C 1
ATOM 656 O O . CYS A 1 85 ? -11.377 -1.624 1.307 1.00 93.81 85 CYS A O 1
ATOM 658 N N . PRO A 1 86 ? -12.384 -0.897 3.208 1.00 93.44 86 PRO A N 1
ATOM 659 C CA . PRO A 1 86 ? -13.599 -0.411 2.554 1.00 93.44 86 PRO A CA 1
ATOM 660 C C . PRO A 1 86 ? -13.355 0.873 1.747 1.00 93.44 86 PRO A C 1
ATOM 662 O O . PRO A 1 86 ? -14.079 1.143 0.793 1.00 93.44 86 PRO A O 1
ATOM 665 N N . ASP A 1 87 ? -12.320 1.641 2.096 1.00 93.75 87 ASP A N 1
ATOM 666 C CA . ASP A 1 87 ? -11.897 2.826 1.355 1.00 93.75 87 ASP A CA 1
ATOM 667 C C . ASP A 1 87 ? -11.017 2.429 0.153 1.00 93.75 87 ASP A C 1
ATOM 669 O O . ASP A 1 87 ? -9.886 1.941 0.288 1.00 93.75 87 ASP A O 1
ATOM 673 N N . ALA A 1 88 ? -11.549 2.663 -1.050 1.00 92.19 88 ALA A N 1
ATOM 674 C CA . ALA A 1 88 ? -10.876 2.371 -2.310 1.00 92.19 88 ALA A CA 1
ATOM 675 C C . ALA A 1 88 ? -9.670 3.288 -2.585 1.00 92.19 88 ALA A C 1
ATOM 677 O O . ALA A 1 88 ? -8.679 2.835 -3.170 1.00 92.19 88 ALA A O 1
ATOM 678 N N . GLU A 1 89 ? -9.709 4.551 -2.159 1.00 93.31 89 GLU A N 1
ATOM 679 C CA . GLU A 1 89 ? -8.610 5.499 -2.357 1.00 93.31 89 GLU A CA 1
ATOM 680 C C . GLU A 1 89 ? -7.439 5.166 -1.436 1.00 93.31 89 GLU A C 1
ATOM 682 O O . GLU A 1 89 ? -6.289 5.088 -1.883 1.00 93.31 89 GLU A O 1
ATOM 687 N N . ALA A 1 90 ? -7.719 4.902 -0.157 1.00 91.12 90 ALA A N 1
ATOM 688 C CA . ALA A 1 90 ? -6.710 4.465 0.804 1.00 91.12 90 ALA A CA 1
ATOM 689 C C . ALA A 1 90 ? -6.038 3.162 0.346 1.00 91.12 90 ALA A C 1
ATOM 691 O O . ALA A 1 90 ? -4.807 3.047 0.357 1.00 91.12 90 ALA A O 1
ATOM 692 N N . ARG A 1 91 ? -6.831 2.195 -0.126 1.00 91.06 91 ARG A N 1
ATOM 693 C CA . ARG A 1 91 ? -6.326 0.939 -0.692 1.00 91.06 91 ARG A CA 1
ATOM 694 C C . ARG A 1 91 ? -5.435 1.176 -1.911 1.00 91.06 91 ARG A C 1
ATOM 696 O O . ARG A 1 91 ? -4.378 0.559 -2.022 1.00 91.06 91 ARG A O 1
ATOM 703 N N . THR A 1 92 ? -5.837 2.061 -2.820 1.00 92.44 92 THR A N 1
ATOM 704 C CA . THR A 1 92 ? -5.062 2.369 -4.033 1.00 92.44 92 THR A CA 1
ATOM 705 C C . THR A 1 92 ? -3.714 2.993 -3.683 1.00 92.44 92 THR A C 1
ATOM 707 O O . THR A 1 92 ? -2.689 2.557 -4.205 1.00 92.44 92 THR A O 1
ATOM 710 N N . ARG A 1 93 ? -3.686 3.939 -2.735 1.00 90.62 93 ARG A N 1
ATOM 711 C CA . ARG A 1 93 ? -2.436 4.536 -2.236 1.00 90.62 93 ARG A CA 1
ATOM 712 C C . ARG A 1 93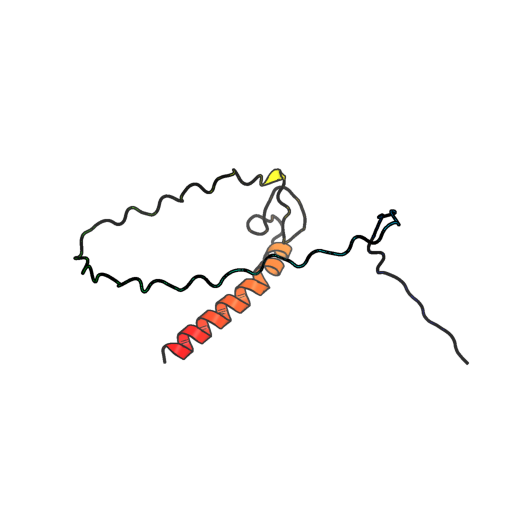 ? -1.514 3.494 -1.602 1.00 90.62 93 ARG A C 1
ATOM 714 O O . ARG A 1 93 ? -0.324 3.481 -1.900 1.00 90.62 93 ARG A O 1
ATOM 721 N N . ASN A 1 94 ? -2.058 2.590 -0.785 1.00 92.75 94 ASN A N 1
ATOM 722 C CA . ASN A 1 94 ? -1.284 1.505 -0.176 1.00 92.75 94 ASN A CA 1
ATOM 723 C C . ASN A 1 94 ? -0.716 0.526 -1.228 1.00 92.75 94 ASN A C 1
ATOM 725 O O . ASN A 1 94 ? 0.424 0.081 -1.109 1.00 92.75 94 ASN A O 1
ATOM 729 N N . ASN A 1 95 ? -1.475 0.245 -2.292 1.00 91.25 95 ASN A N 1
ATOM 730 C CA . ASN A 1 95 ? -1.084 -0.690 -3.350 1.00 91.25 95 ASN A CA 1
ATOM 731 C C . ASN A 1 95 ? -0.101 -0.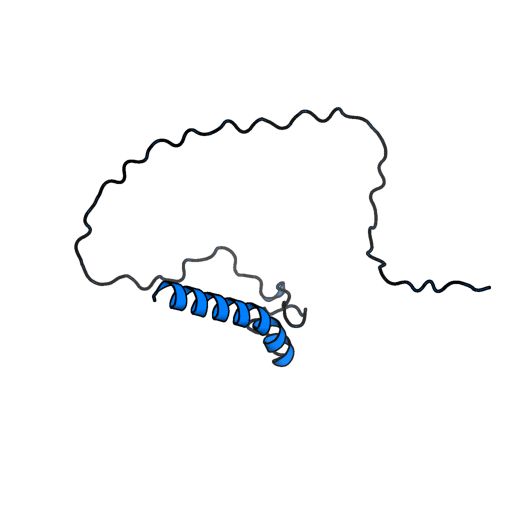111 -4.386 1.00 91.25 95 ASN A C 1
ATOM 733 O O . ASN A 1 95 ? 0.496 -0.883 -5.137 1.00 91.25 95 ASN A O 1
ATOM 737 N N . ALA A 1 96 ? 0.089 1.211 -4.444 1.00 90.00 96 ALA A N 1
ATOM 738 C CA . ALA A 1 96 ? 0.923 1.854 -5.461 1.00 90.00 96 ALA A CA 1
ATOM 739 C C . ALA A 1 96 ? 2.410 1.469 -5.353 1.00 90.00 96 ALA A C 1
ATOM 741 O O . ALA A 1 96 ? 3.038 1.139 -6.359 1.00 90.00 96 ALA A O 1
ATOM 742 N N . TYR A 1 97 ? 2.968 1.460 -4.139 1.00 85.94 97 TYR A N 1
ATOM 743 C CA . TYR A 1 97 ? 4.393 1.178 -3.931 1.00 85.94 97 TYR A CA 1
ATOM 744 C C . TYR A 1 97 ? 4.780 -0.281 -4.261 1.00 85.94 97 TYR A C 1
ATOM 746 O O . TYR A 1 97 ? 5.712 -0.483 -5.042 1.00 85.94 97 TYR A O 1
ATOM 754 N N . PRO A 1 98 ? 4.049 -1.316 -3.787 1.00 87.75 98 PRO A N 1
ATOM 755 C CA . PRO A 1 98 ? 4.323 -2.700 -4.184 1.00 87.75 98 PRO A CA 1
ATOM 756 C C . PRO A 1 98 ? 4.169 -2.956 -5.690 1.00 87.75 98 PRO A C 1
ATOM 758 O O . PRO A 1 98 ? 4.880 -3.791 -6.248 1.00 87.75 98 PRO A O 1
ATOM 761 N N . ALA A 1 99 ? 3.243 -2.259 -6.358 1.00 88.50 99 ALA A N 1
ATOM 762 C CA . ALA A 1 99 ? 3.000 -2.439 -7.787 1.00 88.50 99 ALA A CA 1
ATOM 763 C C . ALA A 1 99 ? 4.190 -1.979 -8.641 1.00 88.50 99 ALA A C 1
ATOM 765 O O . ALA A 1 99 ? 4.584 -2.693 -9.561 1.00 88.50 99 ALA A O 1
ATOM 766 N N . GLN A 1 100 ? 4.785 -0.829 -8.311 1.00 89.62 100 GLN A N 1
ATOM 767 C CA . GLN A 1 100 ? 5.954 -0.299 -9.021 1.00 89.62 100 GLN A CA 1
ATOM 768 C C . GLN A 1 100 ? 7.148 -1.252 -8.923 1.00 89.62 100 GLN A C 1
ATOM 770 O O . GLN A 1 100 ? 7.756 -1.596 -9.933 1.00 89.62 100 GLN A O 1
ATOM 775 N N . TRP A 1 101 ? 7.431 -1.752 -7.720 1.00 90.81 101 TRP A N 1
ATOM 776 C CA . TRP A 1 101 ? 8.538 -2.682 -7.504 1.00 90.81 101 TRP A CA 1
ATOM 777 C C . TRP A 1 101 ? 8.350 -4.016 -8.241 1.00 90.81 101 TRP A C 1
ATOM 779 O O . TRP A 1 101 ? 9.280 -4.526 -8.862 1.00 90.81 101 TRP A O 1
ATOM 789 N N . ASN A 1 102 ? 7.132 -4.567 -8.238 1.00 93.00 102 ASN A N 1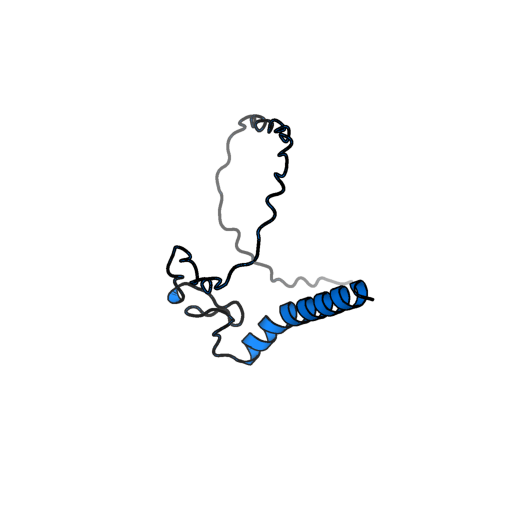
ATOM 790 C CA . ASN A 1 102 ? 6.837 -5.785 -8.995 1.00 93.00 102 ASN A CA 1
ATOM 791 C C . ASN A 1 102 ? 7.034 -5.587 -10.506 1.00 93.00 102 ASN A C 1
ATOM 793 O O . ASN A 1 102 ? 7.523 -6.491 -11.181 1.00 93.00 102 ASN A O 1
ATOM 797 N N . GLN A 1 103 ? 6.674 -4.415 -11.036 1.00 91.25 103 GLN A N 1
ATOM 798 C CA . GLN A 1 103 ? 6.901 -4.076 -12.443 1.00 91.25 103 GLN A CA 1
ATOM 799 C C . GLN A 1 103 ? 8.393 -3.966 -12.768 1.00 91.25 103 GLN A C 1
ATOM 801 O O . GLN A 1 103 ? 8.832 -4.483 -13.792 1.00 91.25 103 GLN A O 1
ATOM 806 N N . GLU A 1 104 ? 9.183 -3.339 -11.899 1.00 95.00 104 GLU A N 1
ATOM 807 C CA . GLU A 1 104 ? 10.635 -3.239 -12.073 1.00 95.00 104 GLU A CA 1
ATOM 808 C C . GLU A 1 104 ? 11.302 -4.620 -12.086 1.00 95.00 104 GLU A C 1
ATOM 810 O O . GLU A 1 104 ? 12.079 -4.926 -12.991 1.00 95.00 104 GLU A O 1
ATOM 815 N N . LEU A 1 105 ? 10.932 -5.496 -11.147 1.00 95.31 105 LEU A N 1
ATOM 816 C CA . LEU A 1 105 ? 11.423 -6.874 -11.122 1.00 95.31 105 LEU A CA 1
ATOM 817 C C . LEU A 1 105 ? 11.048 -7.650 -12.384 1.00 95.31 105 LEU A C 1
ATOM 819 O O . LEU A 1 105 ? 11.853 -8.431 -12.890 1.00 95.31 105 LEU A O 1
ATOM 823 N N . GLN A 1 106 ? 9.831 -7.456 -12.896 1.00 92.50 106 GLN A N 1
ATOM 824 C CA . GLN A 1 106 ? 9.393 -8.069 -14.148 1.00 92.50 106 GLN A CA 1
ATOM 825 C C . GLN A 1 106 ? 10.312 -7.639 -15.303 1.00 92.50 106 GLN A C 1
ATOM 827 O O . GLN A 1 106 ? 10.841 -8.493 -16.012 1.00 92.50 106 GLN A O 1
ATOM 832 N N . GLN A 1 107 ? 10.576 -6.335 -15.427 1.00 95.75 107 GLN A N 1
ATOM 833 C CA . GLN A 1 107 ? 11.465 -5.793 -16.456 1.00 95.75 107 GLN A CA 1
ATOM 834 C C . GLN A 1 107 ? 12.905 -6.290 -16.307 1.00 95.75 107 GLN A C 1
ATOM 836 O O . GLN A 1 107 ? 13.566 -6.561 -17.307 1.00 95.75 107 GLN A O 1
ATOM 841 N N . GLU A 1 108 ? 13.425 -6.403 -15.082 1.00 95.06 108 GLU A N 1
ATOM 842 C CA . GLU A 1 108 ? 14.766 -6.948 -14.855 1.00 95.06 108 GLU A CA 1
ATOM 843 C C . GLU A 1 108 ? 14.838 -8.420 -15.274 1.00 95.06 108 GLU A C 1
ATOM 845 O O . GLU A 1 108 ? 15.770 -8.815 -15.974 1.00 95.06 108 GLU A O 1
ATOM 850 N N . ASN A 1 109 ? 13.841 -9.227 -14.905 1.00 96.12 109 ASN A N 1
ATOM 851 C CA . ASN A 1 109 ? 13.771 -10.632 -15.305 1.00 96.12 109 ASN A CA 1
ATOM 852 C C . ASN A 1 109 ? 13.713 -10.788 -16.831 1.00 96.12 109 ASN A C 1
ATOM 854 O O . ASN A 1 109 ? 14.391 -11.655 -17.377 1.00 96.12 109 ASN A O 1
ATOM 858 N N . GLU A 1 110 ? 12.953 -9.933 -17.516 1.00 96.19 110 GLU A N 1
ATOM 859 C CA . GLU A 1 110 ? 12.875 -9.899 -18.979 1.00 96.19 110 GLU A CA 1
ATOM 860 C C . GLU A 1 110 ? 14.213 -9.494 -19.609 1.00 96.19 110 GLU A C 1
ATOM 862 O O . GLU A 1 110 ? 14.700 -10.175 -20.508 1.00 96.19 110 GLU A O 1
ATOM 867 N N . LYS A 1 111 ? 14.866 -8.444 -19.094 1.00 95.75 111 LYS A N 1
ATOM 868 C CA . LYS A 1 111 ? 16.200 -8.018 -19.551 1.00 95.75 111 LYS A CA 1
ATOM 869 C C . LYS A 1 111 ? 17.261 -9.092 -19.347 1.00 95.75 111 LYS A C 1
ATOM 871 O O . LYS A 1 111 ? 18.171 -9.197 -20.154 1.00 95.75 111 LYS A O 1
ATOM 876 N N . ARG A 1 112 ? 17.163 -9.872 -18.269 1.00 93.94 112 ARG A N 1
ATOM 877 C CA . ARG A 1 112 ? 18.074 -10.989 -17.980 1.00 93.94 112 ARG A CA 1
ATOM 878 C C . ARG A 1 112 ? 17.823 -12.220 -18.851 1.00 93.94 112 ARG A C 1
ATOM 880 O O . ARG A 1 112 ? 18.672 -13.107 -18.866 1.00 93.94 112 ARG A O 1
ATOM 887 N N . ALA A 1 113 ? 16.656 -12.315 -19.483 1.00 93.38 113 ALA A N 1
ATOM 888 C CA . ALA A 1 113 ? 16.294 -13.417 -20.368 1.00 93.38 113 ALA A CA 1
ATOM 889 C C . ALA A 1 113 ? 16.694 -13.173 -21.837 1.00 93.38 113 ALA A C 1
ATOM 891 O O . ALA A 1 113 ? 16.667 -14.122 -22.621 1.00 93.38 113 ALA A O 1
ATOM 892 N N . LEU A 1 114 ? 17.041 -11.929 -22.188 1.00 87.38 114 LEU A N 1
ATOM 893 C CA . LEU A 1 114 ? 17.600 -11.516 -23.480 1.00 87.38 114 LEU A CA 1
ATOM 894 C C . LEU A 1 114 ? 19.122 -11.711 -23.508 1.00 87.38 114 LEU A C 1
ATOM 896 O O . LEU A 1 114 ? 19.622 -12.117 -24.579 1.00 87.38 114 LEU A O 1
#

Radius of gyration: 27.41 Å; chains: 1; bounding box: 46×84×63 Å

pLDDT: mean 72.66, std 17.17, range [42.62, 96.19]

Foldseek 3Di:
DDDDDDDDDDPPDPDDDDDDDDDDPDDDDDDDPDDDDDPDDPDDDPDDDDDDDPPPDPPDPPDPPPQQQDAEPQPRDGNHYLVPDPDPVSNCVVVPVVVVVVVVVVVVVVVVVD

Secondary structure (DSSP, 8-state):
--------------------------PPPPP-------------------S----------SS---GGGPBPTTT--BSS-GGG-S-HHHHHHHHHHHHHHHHHHHHHHHHHH-

InterPro domains:
  IPR001878 Zinc finger, CCHC-type [PS50158] (71-87)
  IPR001878 Zinc finger, CCHC-type [SM00343] (71-87)
  IPR036875 Zinc finger, CCHC-type superfamily [SSF57756] (60-93)

Organism: NCBI:txid4795

Sequence (114 aa):
MVMAADDDNNTYNVGNEKDREDGEPRAPPPTKKRRVAARRTRAATRQVKGLEAPKSEPGAKTTARNYDQTKCYACNEQGHIAAYCPDAEARTRNNAYPAQWNQELQQENEKRAL